Protein AF-A0A7C1N166-F1 (afdb_monomer_lite)

Secondary structure (DSSP, 8-state):
----------------------------SEEEEEE--TT-TT---TTTT--SS------EEGGG-TTSEEEEEEE---TT----S--EEEEEE---SS-EEEEEEEE-S---TTT--TTTPPPEEEEEEEEEE-SS-EEEEEE-TT-

Structure (mmCIF, N/CA/C/O backbone):
data_AF-A0A7C1N166-F1
#
_entry.id   AF-A0A7C1N166-F1
#
loop_
_atom_site.group_PDB
_atom_site.id
_atom_site.type_symbol
_atom_site.label_atom_id
_atom_site.label_alt_id
_atom_site.label_comp_id
_atom_site.label_asym_id
_atom_site.label_entity_id
_atom_site.label_seq_id
_atom_site.pdbx_PDB_ins_code
_atom_site.Cartn_x
_atom_site.Cartn_y
_atom_site.Cartn_z
_atom_site.occupancy
_atom_site.B_iso_or_equiv
_atom_site.auth_seq_id
_atom_site.auth_comp_id
_atom_site.auth_asym_id
_atom_site.auth_atom_id
_atom_site.pdbx_PDB_model_num
ATOM 1 N N . MET A 1 1 ? -52.340 -21.485 -16.285 1.00 41.06 1 MET A N 1
ATOM 2 C CA . MET A 1 1 ? -51.124 -21.967 -15.584 1.00 41.06 1 MET A CA 1
ATOM 3 C C . MET A 1 1 ? -50.067 -20.891 -15.803 1.00 41.06 1 MET A C 1
ATOM 5 O O . MET A 1 1 ? -49.755 -20.635 -16.950 1.00 41.06 1 MET A O 1
ATOM 9 N N . LYS A 1 2 ? -49.651 -20.091 -14.821 1.00 30.03 2 LYS A N 1
ATOM 10 C CA . LYS A 1 2 ? -48.866 -20.441 -13.627 1.00 30.03 2 LYS A CA 1
ATOM 11 C C . LYS A 1 2 ? -49.403 -19.722 -12.379 1.00 30.03 2 LYS A C 1
ATOM 13 O O . LYS A 1 2 ? -50.076 -18.705 -12.486 1.00 30.03 2 LYS A O 1
ATOM 18 N N . LYS A 1 3 ? -49.194 -20.362 -11.229 1.00 28.36 3 LYS A N 1
ATOM 19 C CA . LYS A 1 3 ? -49.911 -20.166 -9.965 1.00 28.36 3 LYS A CA 1
ATOM 20 C C . LYS A 1 3 ? -49.254 -19.091 -9.091 1.00 28.36 3 LYS A C 1
ATOM 22 O O . LYS A 1 3 ? -48.033 -19.027 -9.011 1.00 28.36 3 LYS A O 1
ATOM 27 N N . LEU A 1 4 ? -50.111 -18.316 -8.432 1.00 30.53 4 LEU A N 1
ATOM 28 C CA . LEU A 1 4 ? -49.840 -17.405 -7.322 1.00 30.53 4 LEU A CA 1
ATOM 29 C C . LEU A 1 4 ? -49.605 -18.219 -6.034 1.00 30.53 4 LEU A C 1
ATOM 31 O O . LEU A 1 4 ? -50.331 -19.187 -5.802 1.00 30.53 4 LEU A O 1
ATOM 35 N N . ILE A 1 5 ? -48.651 -17.818 -5.191 1.00 34.19 5 ILE A N 1
ATOM 36 C CA . ILE A 1 5 ? -48.574 -18.239 -3.783 1.00 34.19 5 ILE A CA 1
ATOM 37 C C . ILE A 1 5 ? -48.382 -16.979 -2.937 1.00 34.19 5 ILE A C 1
ATOM 39 O O . ILE A 1 5 ? -47.342 -16.331 -2.993 1.00 34.19 5 ILE A O 1
ATOM 43 N N . THR A 1 6 ? -49.415 -16.640 -2.170 1.00 29.56 6 THR A N 1
ATOM 44 C CA . THR A 1 6 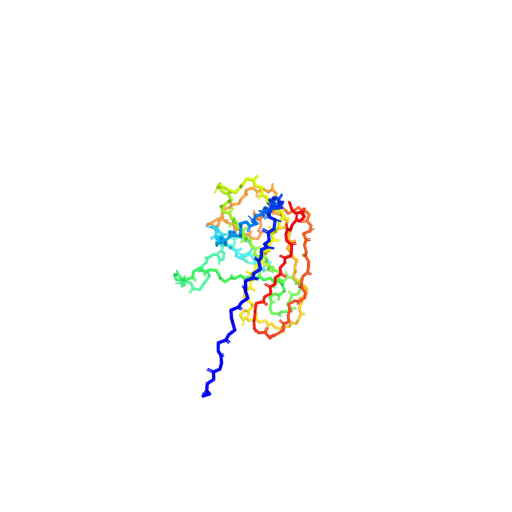? -49.379 -15.672 -1.071 1.00 29.56 6 THR A CA 1
ATOM 45 C C . THR A 1 6 ? -49.212 -16.471 0.215 1.00 29.56 6 THR A C 1
ATOM 47 O O . THR A 1 6 ? -50.012 -17.367 0.477 1.00 29.56 6 THR A O 1
ATOM 50 N N . ILE A 1 7 ? -48.198 -16.160 1.021 1.00 31.62 7 ILE A N 1
ATOM 51 C CA . ILE A 1 7 ? -48.091 -16.670 2.391 1.00 31.62 7 ILE A CA 1
ATOM 52 C C . ILE A 1 7 ? -48.508 -15.538 3.329 1.00 31.62 7 ILE A C 1
ATOM 54 O O . ILE A 1 7 ? -47.816 -14.531 3.452 1.00 31.62 7 ILE A O 1
ATOM 58 N N . LEU A 1 8 ? -49.669 -15.712 3.965 1.00 35.81 8 LEU A N 1
ATOM 59 C CA . LEU A 1 8 ? -50.082 -14.955 5.142 1.00 35.81 8 LEU A CA 1
ATOM 60 C C . LEU A 1 8 ? -49.378 -15.592 6.350 1.00 35.81 8 LEU A C 1
ATOM 62 O O . LEU A 1 8 ? -49.769 -16.667 6.800 1.00 35.81 8 LEU A O 1
ATOM 66 N N . GLY A 1 9 ? -48.317 -14.959 6.842 1.00 30.75 9 GLY A N 1
ATOM 67 C CA . GLY A 1 9 ? -47.651 -15.337 8.085 1.00 30.75 9 GLY A CA 1
ATOM 68 C C . GLY A 1 9 ? -47.833 -14.234 9.118 1.00 30.75 9 GLY A C 1
ATOM 69 O O . GLY A 1 9 ? -47.227 -13.175 8.995 1.00 30.75 9 GLY A O 1
ATOM 70 N N . ILE A 1 10 ? -48.669 -14.474 10.129 1.00 40.16 10 ILE A N 1
ATOM 71 C CA . ILE A 1 10 ? -48.691 -13.668 11.354 1.00 40.16 10 ILE A CA 1
ATOM 72 C C . ILE A 1 10 ? -47.350 -13.909 12.053 1.00 40.16 10 ILE A C 1
ATOM 74 O O . ILE A 1 10 ? -47.120 -14.987 12.595 1.00 40.16 10 ILE A O 1
ATOM 78 N N . MET A 1 11 ? -46.459 -12.921 12.010 1.00 33.84 11 MET A N 1
ATOM 79 C CA . MET A 1 11 ? -45.227 -12.917 12.792 1.00 33.84 11 MET A CA 1
ATOM 80 C C . MET A 1 11 ? -45.427 -11.945 13.956 1.00 33.84 11 MET A C 1
ATOM 82 O O . MET A 1 11 ? -45.553 -10.737 13.763 1.00 33.84 11 MET A O 1
ATOM 86 N N . LEU A 1 12 ? -45.512 -12.489 15.171 1.00 36.56 12 LEU A N 1
ATOM 87 C CA . LEU A 1 12 ? -45.320 -11.724 16.399 1.00 36.56 12 LEU A CA 1
ATOM 88 C C . LEU A 1 12 ? -43.891 -11.175 16.364 1.00 36.56 12 LEU A C 1
ATOM 90 O O . LEU A 1 12 ? -42.929 -11.910 16.571 1.00 36.56 12 LEU A O 1
ATOM 94 N N . LEU A 1 13 ? -43.762 -9.891 16.039 1.00 36.09 13 LEU A N 1
ATOM 95 C CA . LEU A 1 13 ? -42.493 -9.180 15.978 1.00 36.09 13 LEU A CA 1
ATOM 96 C C . LEU A 1 13 ? -42.046 -8.842 17.409 1.00 36.09 13 LEU A C 1
ATOM 98 O O . LEU A 1 13 ? -42.227 -7.726 17.889 1.00 36.09 13 LEU A O 1
ATOM 102 N N . THR A 1 14 ? -41.489 -9.817 18.128 1.00 46.75 14 THR A N 1
ATOM 103 C CA . THR A 1 14 ? -40.620 -9.501 19.267 1.00 46.75 14 THR A CA 1
ATOM 104 C C . THR A 1 14 ? -39.364 -8.870 18.685 1.00 46.75 14 THR A C 1
ATOM 106 O O . THR A 1 14 ? -38.648 -9.532 17.936 1.00 46.75 14 THR A O 1
ATOM 109 N N . GLY A 1 15 ? -39.155 -7.581 18.955 1.00 47.78 15 GLY A N 1
ATOM 110 C CA . GLY A 1 15 ? -38.095 -6.774 18.362 1.00 47.78 15 GLY A CA 1
ATOM 111 C C . GLY A 1 15 ? -36.712 -7.395 18.527 1.00 47.78 15 GLY A C 1
ATOM 112 O O . GLY A 1 15 ? -36.046 -7.192 19.536 1.00 47.78 15 GLY A O 1
ATOM 113 N N . MET A 1 16 ? -36.257 -8.102 17.498 1.00 52.50 16 MET A N 1
ATOM 114 C CA . MET A 1 16 ? -34.841 -8.185 17.205 1.00 52.50 16 MET A CA 1
ATOM 115 C C . MET A 1 16 ? -34.503 -6.860 16.535 1.00 52.50 16 MET A C 1
ATOM 117 O O . MET A 1 16 ? -34.813 -6.649 15.364 1.00 52.50 16 MET A O 1
ATOM 121 N N . MET A 1 17 ? -33.932 -5.932 17.305 1.00 46.84 17 MET A N 1
ATOM 122 C CA . MET A 1 17 ? -33.115 -4.873 16.727 1.00 46.84 17 MET A CA 1
ATOM 123 C C . MET A 1 17 ? -31.986 -5.589 15.986 1.00 46.84 17 MET A C 1
ATOM 125 O O . MET A 1 17 ? -30.970 -5.944 16.575 1.00 46.84 17 MET A O 1
ATOM 129 N N . SER A 1 18 ? -32.186 -5.879 14.703 1.00 52.81 18 SER A N 1
ATOM 130 C CA . SER A 1 18 ? -31.055 -6.089 13.822 1.00 52.81 18 SER A CA 1
ATOM 131 C C . SER A 1 18 ? -30.350 -4.743 13.782 1.00 52.81 18 SER A C 1
ATOM 133 O O . SER A 1 18 ? -30.899 -3.776 13.249 1.00 52.81 18 SER A O 1
ATOM 135 N N . THR A 1 19 ? -29.169 -4.646 14.382 1.00 53.25 19 THR A N 1
ATOM 136 C CA . THR A 1 19 ? -28.240 -3.584 14.017 1.00 53.25 19 THR A CA 1
ATOM 137 C C . THR A 1 19 ? -27.938 -3.825 12.547 1.00 53.25 19 THR A C 1
ATOM 139 O O . THR A 1 19 ? -27.192 -4.740 12.203 1.00 53.25 19 THR A O 1
ATOM 142 N N . GLN A 1 20 ? -28.626 -3.111 11.658 1.00 57.81 20 GLN A N 1
ATOM 143 C CA . GLN A 1 20 ? -28.286 -3.151 10.249 1.00 57.81 20 GLN A CA 1
ATOM 144 C C . GLN A 1 20 ? -26.889 -2.544 10.155 1.00 57.81 20 GLN A C 1
ATOM 146 O O . GLN A 1 20 ? -26.735 -1.335 10.312 1.00 57.81 20 GLN A O 1
ATOM 151 N N . GLY A 1 21 ? -25.872 -3.396 10.006 1.00 61.78 21 GLY A N 1
ATOM 152 C CA . GLY A 1 21 ? -24.522 -2.945 9.704 1.00 61.78 21 GLY A CA 1
ATOM 153 C C . GLY A 1 21 ? -24.599 -2.086 8.448 1.00 61.78 21 GLY A C 1
ATOM 154 O O . GLY A 1 21 ? -25.111 -2.533 7.420 1.00 61.78 21 GLY A O 1
ATOM 155 N N . HIS A 1 22 ? -24.193 -0.826 8.559 1.00 78.56 22 HIS A N 1
ATOM 156 C CA . HIS A 1 22 ? -24.150 0.088 7.431 1.00 78.56 22 HIS A CA 1
ATOM 157 C C . HIS A 1 22 ? -22.770 -0.037 6.788 1.00 78.56 22 HIS A C 1
ATOM 159 O O . HIS A 1 22 ? -21.788 0.455 7.339 1.00 78.56 22 HIS A O 1
ATOM 165 N N . ALA A 1 23 ? -22.689 -0.711 5.642 1.00 82.25 23 ALA A N 1
ATOM 166 C CA . ALA A 1 23 ? -21.457 -0.761 4.866 1.00 82.25 23 ALA A CA 1
ATOM 167 C C . ALA A 1 23 ? -21.204 0.611 4.223 1.00 82.25 23 ALA A C 1
ATOM 169 O O . ALA A 1 23 ? -22.078 1.157 3.546 1.00 82.25 23 ALA A O 1
ATOM 170 N N . VAL A 1 24 ? -20.013 1.166 4.441 1.00 87.81 24 VAL A N 1
ATOM 171 C CA . VAL A 1 24 ? -19.541 2.392 3.790 1.00 87.81 24 VAL A CA 1
ATOM 172 C C . VAL A 1 24 ? -18.386 2.004 2.879 1.00 87.81 24 VAL A C 1
ATOM 174 O O . VAL A 1 24 ? -17.410 1.430 3.350 1.00 87.81 24 VAL A O 1
ATOM 177 N N . ASN A 1 25 ? -18.496 2.319 1.589 1.00 89.69 25 ASN A N 1
ATOM 178 C CA . ASN A 1 25 ? -17.371 2.214 0.666 1.00 89.69 25 ASN A CA 1
ATOM 179 C C . ASN A 1 25 ? -16.698 3.579 0.574 1.00 89.69 25 ASN A C 1
ATOM 181 O O . ASN A 1 25 ? -17.363 4.572 0.268 1.00 89.69 25 ASN A O 1
ATOM 185 N N . ILE A 1 26 ? -15.397 3.606 0.820 1.00 89.88 26 ILE A N 1
ATOM 186 C CA . ILE A 1 26 ? -14.546 4.782 0.667 1.00 89.88 26 ILE A CA 1
ATOM 187 C C . ILE A 1 26 ? -13.432 4.443 -0.320 1.00 89.88 26 ILE A C 1
ATOM 189 O O . ILE A 1 26 ? -12.942 3.315 -0.338 1.00 89.88 26 ILE A O 1
ATOM 193 N N . ASN A 1 27 ? -13.068 5.411 -1.155 1.00 89.00 27 ASN A N 1
ATOM 194 C CA . ASN A 1 27 ? -11.881 5.312 -1.999 1.00 89.00 27 ASN A CA 1
ATOM 195 C C . ASN A 1 27 ? -10.677 5.874 -1.235 1.00 89.00 27 ASN A C 1
ATOM 197 O O . ASN A 1 27 ? -10.854 6.549 -0.217 1.00 89.00 27 ASN A O 1
ATOM 201 N N . THR A 1 28 ? -9.471 5.608 -1.732 1.00 88.06 28 THR A N 1
ATOM 202 C CA . THR A 1 28 ? -8.261 6.254 -1.219 1.00 88.06 28 THR A CA 1
ATOM 203 C C . THR A 1 28 ? -8.388 7.769 -1.345 1.00 88.06 28 THR A C 1
ATOM 205 O O . THR A 1 28 ? -8.885 8.290 -2.345 1.00 88.06 28 THR A O 1
ATOM 208 N N . ALA A 1 29 ? -8.004 8.473 -0.283 1.00 88.50 29 ALA A N 1
ATOM 209 C CA . ALA A 1 29 ? -7.879 9.926 -0.283 1.00 88.50 29 ALA A CA 1
ATOM 210 C C . ALA A 1 29 ? -6.495 10.352 -0.782 1.00 88.50 29 ALA A C 1
ATOM 212 O O . ALA A 1 29 ? -6.374 11.395 -1.417 1.00 88.50 29 ALA A O 1
ATOM 213 N N . GLN A 1 30 ? -5.481 9.539 -0.480 1.00 90.25 30 GLN A N 1
ATOM 214 C CA . GLN A 1 30 ? -4.127 9.657 -0.997 1.00 90.25 30 GLN A CA 1
ATOM 215 C C . GLN A 1 30 ? -3.572 8.266 -1.259 1.00 90.25 30 GLN A C 1
ATOM 217 O O . GLN A 1 30 ? -3.817 7.341 -0.475 1.00 90.25 30 GLN A O 1
ATOM 222 N N . ASP A 1 31 ? -2.769 8.125 -2.303 1.00 91.44 31 ASP A N 1
ATOM 223 C CA . ASP A 1 31 ? -2.007 6.910 -2.532 1.00 91.44 31 ASP A CA 1
ATOM 224 C C . ASP A 1 31 ? -0.717 7.159 -3.303 1.00 91.44 31 ASP A C 1
ATOM 226 O O . ASP A 1 31 ? -0.627 8.033 -4.154 1.00 91.44 31 ASP A O 1
ATOM 230 N N . ALA A 1 32 ? 0.328 6.412 -2.961 1.00 91.31 32 ALA A N 1
ATOM 231 C CA . ALA A 1 32 ? 1.611 6.568 -3.629 1.00 91.31 32 ALA A CA 1
ATOM 232 C C . ALA A 1 32 ? 2.454 5.291 -3.560 1.00 91.31 32 ALA A C 1
ATOM 234 O O . ALA A 1 32 ? 2.596 4.699 -2.479 1.00 91.31 32 ALA A O 1
ATOM 235 N N . PRO A 1 33 ? 3.094 4.888 -4.671 1.00 92.69 33 PRO A N 1
ATOM 236 C CA . PRO A 1 33 ? 4.154 3.900 -4.639 1.00 92.69 33 PRO A CA 1
ATOM 237 C C . PRO A 1 33 ? 5.488 4.533 -4.210 1.00 92.69 33 PRO A C 1
ATOM 239 O O . PRO A 1 33 ? 5.781 5.707 -4.439 1.00 92.69 33 PRO A O 1
ATOM 242 N N . THR A 1 34 ? 6.353 3.712 -3.629 1.00 93.00 34 THR A N 1
ATOM 243 C CA . THR A 1 34 ? 7.753 4.027 -3.327 1.00 93.00 34 THR A CA 1
ATOM 244 C C . THR A 1 34 ? 8.644 2.924 -3.876 1.00 93.00 34 THR A C 1
ATOM 246 O O . THR A 1 34 ? 8.224 1.768 -3.969 1.00 93.00 34 THR A O 1
ATOM 249 N N . TYR A 1 35 ? 9.883 3.271 -4.227 1.00 92.69 35 TYR A N 1
ATOM 250 C CA . TYR A 1 35 ? 10.800 2.364 -4.907 1.00 92.69 35 TYR A CA 1
ATOM 251 C C . TYR A 1 35 ? 12.240 2.520 -4.410 1.00 92.69 35 TYR A C 1
ATOM 253 O O . TYR A 1 35 ? 12.779 3.622 -4.379 1.00 92.69 35 TYR A O 1
ATOM 261 N N . SER A 1 36 ? 12.872 1.408 -4.029 1.00 92.38 36 SER A N 1
ATOM 262 C CA . SER A 1 36 ? 14.184 1.395 -3.370 1.00 92.38 36 SER A CA 1
ATOM 263 C C . SER A 1 36 ? 15.395 1.310 -4.302 1.00 92.38 36 SER A C 1
ATOM 265 O O . SER A 1 36 ? 16.490 1.017 -3.821 1.00 92.38 36 SER A O 1
ATOM 267 N N . ALA A 1 37 ? 15.233 1.456 -5.620 1.00 85.62 37 ALA A N 1
ATOM 268 C CA . ALA A 1 37 ? 16.350 1.233 -6.537 1.00 85.62 37 ALA A CA 1
ATOM 269 C C . ALA A 1 37 ? 17.481 2.243 -6.409 1.00 85.62 37 ALA A C 1
ATOM 271 O O . ALA A 1 37 ? 17.287 3.425 -6.114 1.00 85.62 37 ALA A O 1
ATOM 272 N N . ASP A 1 38 ? 18.669 1.753 -6.756 1.00 78.81 38 ASP A N 1
ATOM 273 C CA . ASP A 1 38 ? 19.882 2.548 -6.840 1.00 78.81 38 ASP A CA 1
ATOM 274 C C . ASP A 1 38 ? 19.673 3.761 -7.757 1.00 78.81 38 ASP A C 1
ATOM 276 O O . ASP A 1 38 ? 19.327 3.634 -8.932 1.00 78.81 38 ASP A O 1
ATOM 280 N N . GLY A 1 39 ? 19.900 4.951 -7.198 1.00 81.88 39 GLY A N 1
ATOM 281 C CA . GLY A 1 39 ? 19.783 6.229 -7.903 1.00 81.88 39 GLY A CA 1
ATOM 282 C C . GLY A 1 39 ? 18.409 6.902 -7.836 1.00 81.88 39 GLY A C 1
ATOM 283 O O . GLY A 1 39 ? 18.327 8.071 -8.202 1.00 81.88 39 GLY A O 1
ATOM 284 N N . TYR A 1 40 ? 17.372 6.230 -7.320 1.00 86.56 40 TYR A N 1
ATOM 285 C CA . TYR A 1 40 ? 16.017 6.789 -7.202 1.00 86.56 40 TYR A CA 1
ATOM 286 C C . TYR A 1 40 ? 15.349 6.708 -5.809 1.00 86.56 40 TYR A C 1
ATOM 288 O O . TYR A 1 40 ? 14.126 6.838 -5.744 1.00 86.56 40 TYR A O 1
ATOM 296 N N . PRO A 1 41 ? 16.060 6.538 -4.671 1.00 90.38 41 PRO A N 1
ATOM 297 C CA . PRO A 1 41 ? 15.382 6.366 -3.382 1.00 90.38 41 PRO A CA 1
ATOM 298 C C . PRO A 1 41 ? 14.721 7.659 -2.862 1.00 90.38 41 PRO A C 1
ATOM 300 O O . PRO A 1 41 ? 13.861 7.608 -1.984 1.00 90.38 41 PRO A O 1
ATOM 303 N N . ASP A 1 42 ? 15.099 8.813 -3.419 1.00 93.88 42 ASP A N 1
ATOM 304 C CA . ASP A 1 42 ? 14.510 10.129 -3.139 1.00 93.88 42 ASP A CA 1
ATOM 305 C C . ASP A 1 42 ? 13.541 10.591 -4.242 1.00 93.88 42 ASP A C 1
ATOM 307 O O . ASP A 1 42 ? 13.094 11.736 -4.245 1.00 93.88 42 ASP A O 1
ATOM 311 N N . THR A 1 43 ? 13.223 9.727 -5.208 1.00 92.12 43 THR A N 1
ATOM 312 C CA . THR A 1 43 ? 12.231 10.028 -6.241 1.00 92.12 43 THR A CA 1
ATOM 313 C C . THR A 1 43 ? 10.833 9.738 -5.702 1.00 92.12 43 THR A C 1
ATOM 315 O O . THR A 1 43 ? 10.571 8.659 -5.170 1.00 92.12 43 THR A O 1
ATOM 318 N N . ASN A 1 44 ? 9.937 10.713 -5.839 1.00 91.44 44 ASN A N 1
ATOM 319 C CA . ASN A 1 44 ? 8.506 10.502 -5.671 1.00 91.44 44 ASN A CA 1
ATOM 320 C C . ASN A 1 44 ? 7.958 9.914 -6.980 1.00 91.44 44 ASN A C 1
ATOM 322 O O . ASN A 1 44 ? 8.220 10.452 -8.058 1.00 91.44 44 ASN A O 1
ATOM 326 N N . PHE A 1 45 ? 7.260 8.786 -6.874 1.00 88.88 45 PHE A N 1
ATOM 327 C CA . PHE A 1 45 ? 6.721 8.039 -8.013 1.00 88.88 45 PHE A CA 1
ATOM 328 C C . PHE A 1 45 ? 5.211 8.219 -8.173 1.00 88.88 45 PHE A C 1
ATOM 330 O O . PHE A 1 45 ? 4.598 7.518 -8.980 1.00 88.88 45 PHE A O 1
ATOM 337 N N . ASN A 1 46 ? 4.613 9.161 -7.439 1.00 83.62 46 ASN A N 1
ATOM 338 C CA . ASN A 1 46 ? 3.246 9.551 -7.710 1.00 83.62 46 ASN A CA 1
ATOM 339 C C . ASN A 1 46 ? 3.175 10.080 -9.149 1.00 83.62 46 ASN A C 1
ATOM 341 O O . ASN A 1 46 ? 3.986 10.914 -9.559 1.00 83.62 46 ASN A O 1
ATOM 345 N N . ASN A 1 47 ? 2.247 9.537 -9.933 1.00 75.25 47 ASN A N 1
ATOM 346 C CA . ASN A 1 47 ? 2.122 9.823 -11.356 1.00 75.25 47 ASN A CA 1
ATOM 347 C C . ASN A 1 47 ? 3.402 9.538 -12.188 1.00 75.25 47 ASN A C 1
ATOM 349 O O . ASN A 1 47 ? 3.768 10.298 -13.089 1.00 75.25 47 ASN A O 1
ATOM 353 N N . TYR A 1 48 ? 4.103 8.428 -11.920 1.00 71.31 48 TYR A N 1
ATOM 354 C CA . TYR A 1 48 ? 5.311 8.039 -12.670 1.00 71.31 48 TYR A CA 1
ATOM 355 C C . TYR A 1 48 ? 5.122 8.014 -14.203 1.00 71.31 48 TYR A C 1
ATOM 357 O O . TYR A 1 48 ? 6.048 8.342 -14.946 1.00 71.31 48 TYR A O 1
ATOM 365 N N . ASN A 1 49 ? 3.918 7.686 -14.686 1.00 66.94 49 ASN A N 1
ATOM 366 C CA . ASN A 1 49 ? 3.616 7.583 -16.118 1.00 66.94 49 ASN A CA 1
ATOM 367 C C . ASN A 1 49 ? 3.068 8.880 -16.748 1.00 66.94 49 ASN A C 1
ATOM 369 O O . ASN A 1 49 ? 2.755 8.887 -17.940 1.00 66.94 49 ASN A O 1
ATOM 373 N N . GLY A 1 50 ? 2.961 9.977 -15.990 1.00 60.69 50 GLY A N 1
ATOM 374 C CA . GLY A 1 50 ? 2.410 11.246 -16.480 1.00 60.69 50 GLY A CA 1
ATOM 375 C C . GLY A 1 50 ? 0.932 11.176 -16.887 1.00 60.69 50 GLY A C 1
ATOM 376 O O . GLY A 1 50 ? 0.457 12.075 -17.585 1.00 60.69 50 GLY A O 1
ATOM 377 N N . ASP A 1 51 ? 0.222 10.118 -16.487 1.00 55.47 51 ASP A N 1
ATOM 378 C CA . ASP A 1 51 ? -1.209 9.963 -16.707 1.00 55.47 51 ASP A CA 1
ATOM 379 C C . ASP A 1 51 ? -1.971 10.667 -15.579 1.00 55.47 51 ASP A C 1
ATOM 381 O O . ASP A 1 51 ? -1.661 10.554 -14.400 1.00 55.47 51 ASP A O 1
ATOM 385 N N . THR A 1 52 ? -2.999 11.419 -15.945 1.00 50.00 52 THR A N 1
ATOM 386 C CA . THR A 1 52 ? -3.911 12.071 -14.995 1.00 50.00 52 THR A CA 1
ATOM 387 C C . THR A 1 52 ? -4.828 11.083 -14.264 1.00 50.00 52 THR A C 1
ATOM 389 O O . THR A 1 52 ? -5.685 11.509 -13.493 1.00 50.00 52 THR A O 1
ATOM 392 N N . LEU A 1 53 ? -4.704 9.787 -14.556 1.00 46.81 53 LEU A N 1
ATOM 393 C CA . LEU A 1 53 ? -5.363 8.706 -13.840 1.00 46.81 53 LEU A CA 1
ATOM 394 C C . LEU A 1 53 ? -4.390 8.137 -12.804 1.00 46.81 53 LEU A C 1
ATOM 396 O O . LEU A 1 53 ? -3.505 7.347 -13.129 1.00 46.81 53 LEU A O 1
ATOM 400 N N . ASP A 1 54 ? -4.586 8.610 -11.576 1.00 53.94 54 ASP A N 1
ATOM 401 C CA . ASP A 1 54 ? -3.964 8.162 -10.335 1.00 53.94 54 ASP A CA 1
ATOM 402 C C . ASP A 1 54 ? -3.889 6.632 -10.182 1.00 53.94 54 ASP A C 1
ATOM 404 O O . ASP A 1 54 ? -4.705 5.867 -10.710 1.00 53.94 54 ASP A O 1
ATOM 408 N N . SER A 1 55 ? -2.922 6.247 -9.345 1.00 61.28 55 SER A N 1
ATOM 409 C CA . SER A 1 55 ? -2.858 4.990 -8.595 1.00 61.28 55 SER A CA 1
ATOM 410 C C . SER A 1 55 ? -2.307 3.757 -9.313 1.00 61.28 55 SER A C 1
ATOM 412 O O . SER A 1 55 ? -2.920 2.685 -9.304 1.00 61.28 55 SER A O 1
ATOM 414 N N . GLU A 1 56 ? -1.086 3.834 -9.857 1.00 78.88 56 GLU A N 1
ATOM 415 C CA . GLU A 1 56 ? -0.307 2.603 -10.038 1.00 78.88 56 GLU A CA 1
ATOM 416 C C . GLU A 1 56 ? 0.328 2.200 -8.698 1.00 78.88 56 GLU A C 1
ATOM 418 O O . GLU A 1 56 ? 1.313 2.780 -8.244 1.00 78.88 56 GLU A O 1
ATOM 423 N N . LEU A 1 57 ? -0.270 1.207 -8.038 1.00 89.94 57 LEU A N 1
ATOM 424 C CA . LEU A 1 57 ? 0.257 0.639 -6.800 1.00 89.94 57 LEU A CA 1
ATOM 425 C C . LEU A 1 57 ? 1.294 -0.440 -7.114 1.00 89.94 57 LEU A C 1
ATOM 427 O O . LEU A 1 57 ? 1.034 -1.378 -7.872 1.00 89.94 57 LEU A O 1
ATOM 431 N N . TRP A 1 58 ? 2.455 -0.345 -6.473 1.00 91.25 58 TRP A N 1
ATOM 432 C CA . TRP A 1 58 ? 3.543 -1.311 -6.585 1.00 91.25 58 TRP A CA 1
ATOM 433 C C . TRP A 1 58 ? 3.847 -1.962 -5.241 1.00 91.25 58 TRP A C 1
ATOM 435 O O . TRP A 1 58 ? 3.993 -1.289 -4.214 1.00 91.25 58 TRP A O 1
ATOM 445 N N . THR A 1 59 ? 3.967 -3.287 -5.249 1.00 91.50 59 THR A N 1
ATOM 446 C CA . THR A 1 59 ? 4.356 -4.070 -4.074 1.00 91.50 59 THR A CA 1
ATOM 447 C C . THR A 1 59 ? 5.287 -5.203 -4.480 1.00 91.50 59 THR A C 1
ATOM 449 O O . THR A 1 59 ? 5.013 -5.908 -5.452 1.00 91.50 59 THR A O 1
ATOM 452 N N . GLY A 1 60 ? 6.337 -5.437 -3.694 1.00 90.06 60 GLY A N 1
ATOM 453 C CA . GLY A 1 60 ? 7.263 -6.551 -3.897 1.00 90.06 60 GLY A CA 1
ATOM 454 C C . GLY A 1 60 ? 8.547 -6.144 -4.615 1.00 90.06 60 GLY A C 1
ATOM 455 O O . GLY A 1 60 ? 8.962 -4.986 -4.568 1.00 90.06 60 GLY A O 1
ATOM 456 N N . SER A 1 61 ? 9.215 -7.114 -5.240 1.00 88.50 61 SER A N 1
ATOM 457 C CA . SER A 1 61 ? 10.509 -6.901 -5.901 1.00 88.50 61 SER A CA 1
ATOM 458 C C . SER A 1 61 ? 10.331 -6.517 -7.368 1.00 88.50 61 SER A C 1
ATOM 460 O O . SER A 1 61 ? 9.707 -7.247 -8.132 1.00 88.50 61 SER A O 1
ATOM 462 N N . TRP A 1 62 ? 10.920 -5.397 -7.769 1.00 82.25 62 TRP A N 1
ATOM 463 C CA . TRP A 1 62 ? 10.878 -4.889 -9.135 1.00 82.25 62 TRP A CA 1
ATOM 464 C C . TRP A 1 62 ? 11.803 -5.703 -10.052 1.00 82.25 62 TRP A C 1
ATOM 466 O O . TRP A 1 62 ? 12.989 -5.867 -9.743 1.00 82.25 62 TRP A O 1
ATOM 476 N N . TYR A 1 63 ? 11.277 -6.219 -11.169 1.00 79.69 63 TYR A N 1
ATOM 477 C CA . TYR A 1 63 ? 11.977 -7.133 -12.091 1.00 79.69 63 TYR A CA 1
ATOM 478 C C . TYR A 1 63 ? 12.611 -8.352 -11.396 1.00 79.69 63 TYR A C 1
ATOM 480 O O . TYR A 1 63 ? 13.698 -8.806 -11.765 1.00 79.69 63 TYR A O 1
ATOM 488 N N . GLY A 1 64 ? 11.987 -8.844 -10.321 1.00 77.31 64 GLY A N 1
ATOM 489 C CA . GLY A 1 64 ? 12.512 -9.948 -9.512 1.00 77.31 64 GLY A CA 1
ATOM 490 C C . GLY A 1 64 ? 13.835 -9.657 -8.787 1.00 77.31 64 GLY A C 1
ATOM 491 O O . GLY A 1 64 ? 14.444 -10.578 -8.238 1.00 77.31 64 GLY A O 1
ATOM 492 N N . ASN A 1 65 ? 14.303 -8.404 -8.754 1.00 82.31 65 ASN A N 1
ATOM 493 C CA . ASN A 1 65 ? 15.512 -8.039 -8.028 1.00 82.31 65 ASN A CA 1
ATOM 494 C C . ASN A 1 65 ? 15.182 -7.768 -6.554 1.00 82.31 65 ASN A C 1
ATOM 496 O O . ASN A 1 65 ? 14.595 -6.745 -6.212 1.00 82.31 65 ASN A O 1
ATOM 500 N N . SER A 1 66 ? 15.630 -8.650 -5.658 1.00 81.56 66 SER A N 1
ATOM 501 C CA . SER A 1 66 ? 15.371 -8.543 -4.216 1.00 81.56 66 SER A CA 1
ATOM 502 C C . SER A 1 66 ? 16.007 -7.321 -3.538 1.00 81.56 66 SER A C 1
ATOM 504 O O . SER A 1 66 ? 15.723 -7.056 -2.373 1.00 81.56 66 SER A O 1
ATOM 506 N N . THR A 1 67 ? 16.874 -6.574 -4.222 1.00 85.75 67 THR A N 1
ATOM 507 C CA . THR A 1 67 ? 17.388 -5.282 -3.729 1.00 85.75 67 THR A CA 1
ATOM 508 C C . THR A 1 67 ? 16.483 -4.106 -4.099 1.00 85.75 67 THR A C 1
ATOM 510 O O . THR A 1 67 ? 16.581 -3.044 -3.492 1.00 85.75 67 THR A O 1
ATOM 513 N N . TYR A 1 68 ? 15.578 -4.300 -5.059 1.00 89.94 68 TYR A N 1
ATOM 514 C CA . TYR A 1 68 ? 14.694 -3.285 -5.615 1.00 89.94 68 TYR A CA 1
ATOM 515 C C . TYR A 1 68 ? 13.274 -3.537 -5.125 1.00 89.94 68 TYR A C 1
ATOM 517 O O . TYR A 1 68 ? 12.469 -4.185 -5.782 1.00 89.94 68 TYR A O 1
ATOM 525 N N . GLN A 1 69 ? 12.988 -3.054 -3.927 1.00 91.88 69 GLN A N 1
ATOM 526 C CA . GLN A 1 69 ? 11.713 -3.222 -3.256 1.00 91.88 69 GLN A CA 1
ATOM 527 C C . GLN A 1 69 ? 10.767 -2.072 -3.585 1.00 91.88 69 GLN A C 1
ATOM 529 O O . GLN A 1 69 ? 11.176 -0.917 -3.712 1.00 91.88 69 GLN A O 1
ATOM 534 N N . THR A 1 70 ? 9.488 -2.405 -3.679 1.00 92.25 70 THR A N 1
ATOM 535 C CA . THR A 1 70 ? 8.390 -1.459 -3.847 1.00 92.25 70 THR A CA 1
ATOM 536 C C . THR A 1 70 ? 7.371 -1.622 -2.735 1.00 92.25 70 THR A C 1
ATOM 538 O O . THR A 1 70 ? 7.133 -2.731 -2.239 1.00 92.25 70 THR A O 1
ATOM 541 N N . ARG A 1 71 ? 6.794 -0.497 -2.318 1.00 93.69 71 ARG A N 1
ATOM 542 C CA . ARG A 1 71 ? 5.717 -0.428 -1.326 1.00 93.69 71 ARG A CA 1
ATOM 543 C C . ARG A 1 71 ? 4.723 0.624 -1.759 1.00 93.69 71 ARG A C 1
ATOM 545 O O . ARG A 1 71 ? 5.137 1.673 -2.243 1.00 93.69 71 ARG A O 1
ATOM 552 N N . SER A 1 72 ? 3.452 0.362 -1.509 1.00 94.25 72 SER A N 1
ATOM 553 C CA . SER A 1 72 ? 2.387 1.333 -1.717 1.00 94.25 72 SER A CA 1
ATOM 554 C C . SER A 1 72 ? 1.849 1.816 -0.384 1.00 94.25 72 SER A C 1
ATOM 556 O O . SER A 1 72 ? 1.716 1.028 0.553 1.00 94.25 72 SER A O 1
ATOM 558 N N . TYR A 1 73 ? 1.548 3.104 -0.323 1.00 94.94 73 TYR A N 1
ATOM 559 C CA . TYR A 1 73 ? 0.918 3.766 0.808 1.00 94.94 73 TYR A CA 1
ATOM 560 C C . TYR A 1 73 ? -0.472 4.211 0.384 1.00 94.94 73 TYR A C 1
ATOM 562 O O . TYR A 1 73 ? -0.650 4.667 -0.740 1.00 94.94 73 TYR A O 1
ATOM 570 N N . LEU A 1 74 ? -1.442 4.018 1.271 1.00 94.56 74 LEU A N 1
ATOM 571 C CA . LEU A 1 74 ? -2.853 4.307 1.053 1.00 94.56 74 LEU A CA 1
ATOM 572 C C . LEU A 1 74 ? -3.348 5.049 2.293 1.00 94.56 74 LEU A C 1
ATOM 574 O O . LEU A 1 74 ? -3.123 4.580 3.411 1.00 94.56 74 LEU A O 1
ATOM 578 N N . ASP A 1 75 ? -3.997 6.189 2.099 1.00 93.00 75 ASP A N 1
ATOM 579 C CA . ASP A 1 75 ? -4.676 6.940 3.151 1.00 93.00 75 ASP A CA 1
ATOM 580 C C . ASP A 1 75 ? -6.170 7.013 2.847 1.00 93.00 75 ASP A C 1
ATOM 582 O O . ASP A 1 75 ? -6.593 7.045 1.686 1.00 93.00 75 ASP A O 1
ATOM 586 N N . PHE A 1 76 ? -6.976 7.024 3.901 1.00 92.19 76 PHE A N 1
ATOM 587 C CA . PHE A 1 76 ? -8.425 7.013 3.808 1.00 92.19 76 PHE A CA 1
ATOM 588 C C . PHE A 1 76 ? -8.999 8.083 4.726 1.00 92.19 76 PHE A C 1
ATOM 590 O O . PHE A 1 76 ? -8.739 8.089 5.931 1.00 92.19 76 PHE A O 1
ATOM 597 N N . ASP A 1 77 ? -9.858 8.940 4.177 1.00 92.25 77 ASP A N 1
ATOM 598 C CA . ASP A 1 77 ? -10.626 9.870 4.995 1.00 92.25 77 ASP A CA 1
ATOM 599 C C . ASP A 1 77 ? -11.735 9.110 5.736 1.00 92.25 77 ASP A C 1
ATOM 601 O O . ASP A 1 77 ? -12.781 8.768 5.181 1.00 92.25 77 ASP A O 1
ATOM 605 N N . LEU A 1 78 ? -11.489 8.834 7.016 1.00 90.94 78 LEU A N 1
ATOM 606 C CA . LEU A 1 78 ? -12.454 8.202 7.915 1.00 90.94 78 LEU A CA 1
ATOM 607 C C . LEU A 1 78 ? -13.356 9.224 8.620 1.00 90.94 78 LEU A C 1
ATOM 609 O O . LEU A 1 78 ? -14.099 8.861 9.538 1.00 90.94 78 LEU A O 1
ATOM 613 N N . SER A 1 79 ? -13.306 10.508 8.244 1.00 90.44 79 SER A N 1
ATOM 614 C CA . SER A 1 79 ? -14.141 11.530 8.865 1.00 90.44 79 SER A CA 1
ATOM 615 C C . SER A 1 79 ? -15.627 11.191 8.686 1.00 90.44 79 SER A C 1
ATOM 617 O O . SER A 1 79 ? -16.148 10.983 7.594 1.00 90.44 79 SER A O 1
ATOM 619 N N . GLY A 1 80 ? -16.330 11.058 9.813 1.00 88.00 80 GLY A N 1
ATOM 620 C CA . GLY A 1 80 ? -17.732 10.625 9.845 1.00 88.00 80 GLY A CA 1
ATOM 621 C C . GLY A 1 80 ? -17.946 9.131 10.108 1.00 88.00 80 GLY A C 1
ATOM 622 O O . GLY A 1 80 ? -19.071 8.739 10.423 1.00 88.00 80 GLY A O 1
ATOM 623 N N . ILE A 1 81 ? -16.893 8.309 10.090 1.00 89.31 81 ILE A N 1
ATOM 624 C CA . ILE A 1 81 ? -16.938 6.911 10.530 1.00 89.31 81 ILE A CA 1
ATOM 625 C C . ILE A 1 81 ? -16.502 6.856 11.996 1.00 89.31 81 ILE A C 1
ATOM 627 O O . ILE A 1 81 ? -15.384 7.209 12.350 1.00 89.31 81 ILE A O 1
ATOM 631 N N . THR A 1 82 ? -17.416 6.451 12.878 1.00 86.75 82 THR A N 1
ATOM 632 C CA . THR A 1 82 ? -17.201 6.509 14.339 1.00 86.75 82 THR A CA 1
ATOM 633 C C . THR A 1 82 ? -17.114 5.144 15.007 1.00 86.75 82 THR A C 1
ATOM 635 O O . THR A 1 82 ? -16.602 5.049 16.117 1.00 86.75 82 THR A O 1
ATOM 638 N N . ASN A 1 83 ? -17.610 4.092 14.355 1.00 88.56 83 ASN A N 1
ATOM 639 C CA . ASN A 1 83 ? -17.556 2.721 14.848 1.00 88.56 83 ASN A CA 1
ATOM 640 C C . ASN A 1 83 ? -17.317 1.790 13.659 1.00 88.56 83 ASN A C 1
ATOM 642 O O . ASN A 1 83 ? -18.153 1.727 12.757 1.00 88.56 83 ASN A O 1
ATOM 646 N N . ILE A 1 84 ? -16.191 1.081 13.667 1.00 91.50 84 ILE A N 1
ATOM 647 C CA . ILE A 1 84 ? -15.825 0.097 12.648 1.00 91.50 84 ILE A CA 1
ATOM 648 C C . ILE A 1 84 ? -15.904 -1.275 13.313 1.00 91.50 84 ILE A C 1
ATOM 650 O O . ILE A 1 84 ? -15.186 -1.538 14.273 1.00 91.50 84 ILE A O 1
ATOM 654 N N . SER A 1 85 ? -16.825 -2.122 12.855 1.00 93.81 85 SER A N 1
ATOM 655 C CA . SER A 1 85 ? -16.932 -3.515 13.315 1.00 93.81 85 SER A CA 1
ATOM 656 C C . SER A 1 85 ? -16.193 -4.489 12.406 1.00 93.81 85 SER A C 1
ATOM 658 O O . SER A 1 85 ? -15.776 -5.543 12.867 1.00 93.81 85 SER A O 1
ATOM 660 N N . GLU A 1 86 ? -16.082 -4.139 11.125 1.00 94.38 86 GLU A N 1
ATOM 661 C CA . GLU A 1 86 ? -15.412 -4.896 10.071 1.00 94.38 86 GLU A CA 1
ATOM 662 C C . GLU A 1 86 ? -14.795 -3.886 9.101 1.00 94.38 86 GLU A C 1
ATOM 664 O O . GLU A 1 86 ? -15.427 -2.875 8.771 1.00 94.38 86 GLU A O 1
ATOM 669 N N . ALA A 1 87 ? -13.575 -4.153 8.647 1.00 94.94 87 ALA A N 1
ATOM 670 C CA . ALA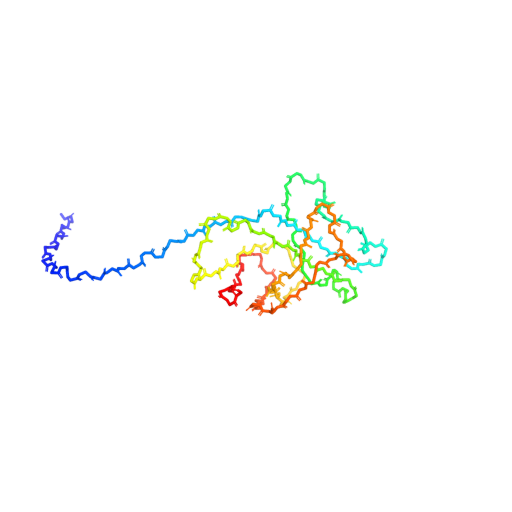 A 1 87 ? -12.907 -3.366 7.620 1.00 94.94 87 ALA A CA 1
ATOM 671 C C . ALA A 1 87 ? -12.215 -4.303 6.636 1.00 94.94 87 ALA A C 1
ATOM 673 O O . ALA A 1 87 ? -11.494 -5.211 7.032 1.00 94.94 87 ALA A O 1
ATOM 674 N N . SER A 1 88 ? -12.411 -4.068 5.342 1.00 96.50 88 SER A N 1
ATOM 675 C CA . SER A 1 88 ? -11.769 -4.854 4.291 1.00 96.50 88 SER A CA 1
ATOM 676 C C . SER A 1 88 ? -11.227 -3.935 3.212 1.00 96.50 88 SER A C 1
ATOM 678 O O . SER A 1 88 ? -11.984 -3.149 2.640 1.00 96.50 88 SER A O 1
ATOM 680 N N . LEU A 1 89 ? -9.938 -4.064 2.911 1.00 96.75 89 LEU A N 1
ATOM 681 C CA . LEU A 1 89 ? -9.304 -3.390 1.786 1.00 96.75 89 LEU A CA 1
ATOM 682 C C . LEU A 1 89 ? -9.408 -4.279 0.555 1.00 96.75 89 LEU A C 1
ATOM 684 O O . LEU A 1 89 ? -9.013 -5.438 0.608 1.00 96.75 89 LEU A O 1
ATOM 688 N N . TRP A 1 90 ? -9.898 -3.726 -0.550 1.00 96.31 90 TRP A N 1
ATOM 689 C CA . TRP A 1 90 ? -9.986 -4.410 -1.837 1.00 96.31 90 TRP A CA 1
ATOM 690 C C . TRP A 1 90 ? -9.095 -3.704 -2.845 1.00 96.31 90 TRP A C 1
ATOM 692 O O . TRP A 1 90 ? -9.279 -2.516 -3.096 1.00 96.31 90 TRP A O 1
ATOM 702 N N . LEU A 1 91 ? -8.160 -4.437 -3.447 1.00 94.81 91 LEU A N 1
ATOM 703 C CA . LEU A 1 91 ? -7.292 -3.922 -4.506 1.00 94.81 91 LEU A CA 1
ATOM 704 C C . LEU A 1 91 ? -7.382 -4.821 -5.735 1.00 94.81 91 LEU A C 1
ATOM 706 O O . LEU A 1 91 ? -7.532 -6.043 -5.632 1.00 94.81 91 LEU A O 1
ATOM 710 N N . TYR A 1 92 ? -7.284 -4.206 -6.909 1.00 93.31 92 TYR A N 1
ATOM 711 C CA . TYR A 1 92 ? -7.266 -4.919 -8.175 1.00 93.31 92 TYR A CA 1
ATOM 712 C C . TYR A 1 92 ? -5.825 -5.124 -8.635 1.00 93.31 92 TYR A C 1
ATOM 714 O O . TYR A 1 92 ? -5.104 -4.168 -8.912 1.00 93.31 92 TYR A O 1
ATOM 722 N N . GLN A 1 93 ? -5.406 -6.378 -8.763 1.00 93.12 93 GLN A N 1
ATOM 723 C CA . GLN A 1 93 ? -4.112 -6.710 -9.340 1.00 93.12 93 GLN A CA 1
ATOM 724 C C . GLN A 1 93 ? -4.223 -6.648 -10.869 1.00 93.12 93 GLN A C 1
ATOM 726 O O . GLN A 1 93 ? -4.913 -7.457 -11.487 1.00 93.12 93 GLN A O 1
ATOM 731 N N . GLY A 1 94 ? -3.559 -5.666 -11.482 1.00 90.94 94 GLY A N 1
ATOM 732 C CA . GLY A 1 94 ? -3.522 -5.500 -12.939 1.00 90.94 94 GLY A CA 1
ATOM 733 C C . GLY A 1 94 ? -2.418 -6.322 -13.605 1.00 90.94 94 GLY A C 1
ATOM 734 O O . GLY A 1 94 ? -2.687 -7.078 -14.539 1.00 90.94 94 GLY A O 1
ATOM 735 N N . TYR A 1 95 ? -1.192 -6.212 -13.087 1.00 88.94 95 TYR A N 1
ATOM 736 C CA . TYR A 1 95 ? 0.014 -6.870 -13.598 1.00 88.94 95 TYR A CA 1
ATOM 737 C C . TYR A 1 95 ? 0.826 -7.526 -12.472 1.00 88.94 95 TYR A C 1
ATOM 739 O O . TYR A 1 95 ? 0.778 -7.069 -11.331 1.00 88.94 95 TYR A O 1
ATOM 747 N N . SER A 1 96 ? 1.461 -8.663 -12.754 1.00 88.75 96 SER A N 1
ATOM 748 C CA . SER A 1 96 ? 2.286 -9.400 -11.795 1.00 88.75 96 SER A CA 1
ATOM 749 C C . SER A 1 96 ? 3.307 -10.260 -12.538 1.00 88.75 96 SER A C 1
ATOM 751 O O . SER A 1 96 ? 2.980 -10.899 -13.539 1.00 88.75 96 SER A O 1
ATOM 753 N N . GLU A 1 97 ? 4.539 -10.296 -12.032 1.00 85.06 97 GLU A N 1
ATOM 754 C CA . GLU A 1 97 ? 5.618 -11.153 -12.542 1.00 85.06 97 GLU A CA 1
ATOM 755 C C . GLU A 1 97 ? 5.621 -12.548 -11.896 1.00 85.06 97 GLU A C 1
ATOM 757 O O . GLU A 1 97 ? 6.329 -13.450 -12.347 1.00 85.06 97 GLU A O 1
ATOM 762 N N . GLY A 1 98 ? 4.824 -12.752 -10.843 1.00 86.44 98 GLY A N 1
ATOM 763 C CA . GLY A 1 98 ? 4.780 -14.001 -10.099 1.00 86.44 98 GL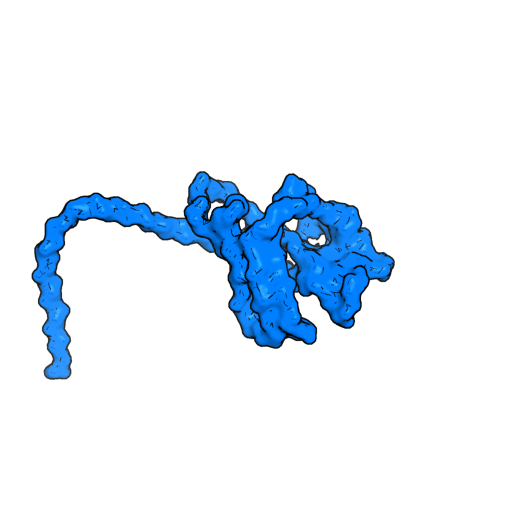Y A CA 1
ATOM 764 C C . GLY A 1 98 ? 3.841 -13.949 -8.899 1.00 86.44 98 GLY A C 1
ATOM 765 O O . GLY A 1 98 ? 3.396 -12.893 -8.466 1.00 86.44 98 GLY A O 1
ATOM 766 N N . SER A 1 99 ? 3.534 -15.116 -8.339 1.00 90.38 99 SER A N 1
ATOM 767 C CA . SER A 1 99 ? 2.766 -15.165 -7.095 1.00 90.38 99 SER A CA 1
ATOM 768 C C . SER A 1 99 ? 3.628 -14.664 -5.937 1.00 90.38 99 SER A C 1
ATOM 770 O O . SER A 1 99 ? 4.766 -15.110 -5.789 1.00 90.38 99 SER A O 1
ATOM 772 N N . THR 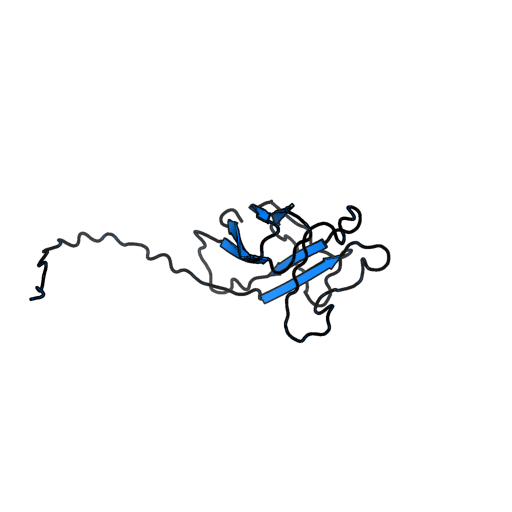A 1 100 ? 3.081 -13.787 -5.101 1.00 90.81 100 THR A N 1
ATOM 773 C CA . THR A 1 100 ? 3.764 -13.297 -3.900 1.00 90.81 100 THR A CA 1
ATOM 774 C C . THR A 1 100 ? 2.773 -13.043 -2.778 1.00 90.81 100 THR A C 1
ATOM 776 O O . THR A 1 100 ? 1.616 -12.703 -3.020 1.00 90.81 100 THR A O 1
ATOM 779 N N . ASP A 1 101 ? 3.243 -13.172 -1.544 1.00 94.69 101 ASP A N 1
ATOM 780 C CA . ASP A 1 101 ? 2.503 -12.685 -0.390 1.00 94.69 101 ASP A CA 1
ATOM 781 C C . ASP A 1 101 ? 2.602 -11.160 -0.340 1.00 94.69 101 ASP A C 1
ATOM 783 O O . ASP A 1 101 ? 3.685 -10.584 -0.489 1.00 94.69 101 ASP A O 1
ATOM 787 N N . VAL A 1 102 ? 1.453 -10.515 -0.164 1.00 96.06 102 VAL A N 1
ATOM 788 C CA . VAL A 1 102 ? 1.328 -9.068 -0.017 1.00 96.06 102 VAL A CA 1
ATOM 789 C C . VAL A 1 102 ? 0.737 -8.784 1.355 1.00 96.06 102 VAL A C 1
ATOM 791 O O . VAL A 1 102 ? -0.295 -9.338 1.742 1.00 96.06 102 VAL A O 1
ATOM 794 N N . TYR A 1 103 ? 1.418 -7.912 2.086 1.00 97.19 103 TYR A N 1
ATOM 795 C CA . TYR A 1 103 ? 1.149 -7.601 3.483 1.00 97.19 103 TYR A CA 1
ATOM 796 C C . TYR A 1 103 ? 0.438 -6.254 3.594 1.00 97.19 103 TYR A C 1
ATOM 798 O O . TYR A 1 103 ? 0.908 -5.271 3.021 1.00 97.19 103 TYR A O 1
ATOM 806 N N . ALA A 1 104 ? -0.637 -6.194 4.375 1.00 97.69 104 ALA A N 1
ATOM 807 C CA . ALA A 1 104 ? -1.267 -4.940 4.773 1.00 97.69 104 ALA A CA 1
ATOM 808 C C . ALA A 1 104 ? -0.828 -4.581 6.197 1.00 97.69 104 ALA A C 1
ATOM 810 O O . ALA A 1 104 ? -1.036 -5.355 7.132 1.00 97.69 104 ALA A O 1
ATOM 811 N N . THR A 1 105 ? -0.202 -3.418 6.373 1.00 96.94 105 THR A N 1
ATOM 812 C CA . THR A 1 105 ? 0.302 -2.950 7.672 1.00 96.94 105 THR A CA 1
ATOM 813 C C . THR A 1 105 ? -0.215 -1.548 7.976 1.00 96.94 105 THR A C 1
ATOM 815 O O . THR A 1 105 ? -0.430 -0.746 7.069 1.00 96.94 105 THR A O 1
ATOM 818 N N . ALA A 1 106 ? -0.404 -1.234 9.260 1.00 95.88 106 ALA A N 1
ATOM 819 C CA . ALA A 1 106 ? -0.752 0.125 9.668 1.00 95.88 106 ALA A CA 1
ATOM 820 C C . ALA A 1 106 ? 0.400 1.102 9.387 1.00 95.88 106 ALA A C 1
ATOM 822 O O . ALA A 1 106 ? 1.568 0.766 9.590 1.00 95.88 106 ALA A O 1
ATOM 823 N N . VAL A 1 107 ? 0.079 2.340 9.017 1.00 95.44 107 VAL A N 1
ATOM 824 C CA . VAL A 1 107 ? 1.035 3.455 8.959 1.00 95.44 107 VAL A CA 1
ATOM 825 C C . VAL A 1 107 ? 0.877 4.292 10.229 1.00 95.44 107 VAL A C 1
ATOM 827 O O . VAL A 1 107 ? -0.230 4.651 10.610 1.00 95.44 107 VAL A O 1
ATOM 830 N N . THR A 1 108 ? 1.981 4.573 10.922 1.00 93.38 108 THR A N 1
ATOM 831 C CA . THR A 1 108 ? 1.967 5.171 12.277 1.00 93.38 108 THR A CA 1
ATOM 832 C C . THR A 1 108 ? 2.459 6.615 12.339 1.00 93.38 108 THR A C 1
ATOM 834 O O . THR A 1 108 ? 2.415 7.239 13.399 1.00 93.38 108 THR A O 1
ATOM 837 N N . SER A 1 109 ? 2.923 7.165 11.220 1.00 93.00 109 SER A N 1
ATOM 838 C CA . SER A 1 109 ? 3.338 8.562 11.110 1.00 93.00 109 SER A CA 1
ATOM 839 C C . SER A 1 109 ? 2.724 9.205 9.876 1.00 93.00 109 SER A C 1
ATOM 841 O O . SER A 1 109 ? 2.514 8.531 8.871 1.00 93.00 109 SER A O 1
ATOM 843 N N . ALA A 1 110 ? 2.479 10.513 9.949 1.00 91.88 110 ALA A N 1
ATOM 844 C CA . ALA A 1 110 ? 1.976 11.277 8.815 1.00 91.88 110 ALA A CA 1
ATOM 845 C C . ALA A 1 110 ? 2.912 11.161 7.602 1.00 91.88 110 ALA A C 1
ATOM 847 O O . ALA A 1 110 ? 4.135 11.077 7.751 1.00 91.88 110 ALA A O 1
ATOM 848 N N . TRP A 1 111 ? 2.320 11.187 6.417 1.00 95.25 111 TRP A N 1
ATOM 849 C CA . TRP A 1 111 ? 3.000 11.235 5.131 1.00 95.25 111 TRP A CA 1
ATOM 850 C C . TRP A 1 111 ? 2.188 12.114 4.179 1.00 95.25 111 TRP A C 1
ATOM 852 O O . TRP A 1 111 ? 1.051 12.468 4.482 1.00 95.25 111 TRP A O 1
ATOM 862 N N . ASP A 1 112 ? 2.798 12.510 3.067 1.00 92.56 112 ASP A N 1
ATOM 863 C CA . ASP A 1 112 ? 2.142 13.305 2.034 1.00 92.56 112 ASP A CA 1
ATOM 864 C C . ASP A 1 112 ? 2.470 12.700 0.672 1.00 92.56 112 ASP A C 1
ATOM 866 O O . ASP A 1 112 ? 3.641 12.526 0.316 1.00 92.56 112 ASP A O 1
AT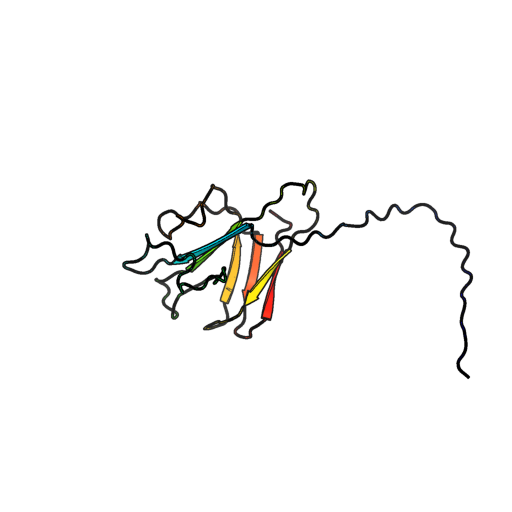OM 870 N N . GLU A 1 113 ? 1.424 12.389 -0.080 1.00 91.25 113 GLU A N 1
ATOM 871 C CA . GLU A 1 113 ? 1.466 11.809 -1.419 1.00 91.25 113 GLU A CA 1
ATOM 872 C C . GLU A 1 113 ? 2.404 12.531 -2.386 1.00 91.25 113 GLU A C 1
ATOM 874 O O . GLU A 1 113 ? 3.090 11.905 -3.194 1.00 91.25 113 GLU A O 1
ATOM 879 N N . THR A 1 114 ? 2.482 13.856 -2.278 1.00 90.69 114 THR A N 1
ATOM 880 C CA . THR A 1 114 ? 3.254 14.708 -3.187 1.00 90.69 114 THR A CA 1
ATOM 881 C C . THR A 1 114 ? 4.744 14.738 -2.861 1.00 90.69 114 THR A C 1
ATOM 883 O O . THR A 1 114 ? 5.544 15.223 -3.663 1.00 90.69 114 THR A O 1
ATOM 886 N N . THR A 1 115 ? 5.138 14.237 -1.685 1.00 92.31 115 THR A N 1
ATOM 887 C CA . THR A 1 115 ? 6.529 14.306 -1.213 1.00 92.31 115 THR A CA 1
ATOM 888 C C . THR A 1 115 ? 7.106 12.976 -0.758 1.00 92.31 115 THR A C 1
ATOM 890 O O . THR A 1 115 ? 8.315 12.903 -0.546 1.00 92.31 115 THR A O 1
ATOM 893 N N . ILE A 1 116 ? 6.294 11.925 -0.623 1.00 94.44 116 ILE A N 1
ATOM 894 C CA . ILE A 1 116 ? 6.760 10.609 -0.187 1.00 94.44 116 ILE A CA 1
ATOM 895 C C . ILE A 1 116 ? 7.765 10.003 -1.181 1.00 94.44 116 ILE A C 1
ATOM 897 O O . ILE A 1 116 ? 7.633 10.122 -2.397 1.00 94.44 116 ILE A O 1
ATOM 901 N N . THR A 1 117 ? 8.794 9.364 -0.646 1.00 95.25 117 THR A N 1
ATOM 902 C CA . THR A 1 117 ? 9.890 8.686 -1.336 1.00 95.25 117 THR A CA 1
ATOM 903 C C . THR A 1 117 ? 10.252 7.429 -0.551 1.00 95.25 117 THR A C 1
ATOM 905 O O . THR A 1 117 ? 9.768 7.205 0.560 1.00 95.25 117 THR A O 1
ATOM 908 N N . TRP A 1 118 ? 11.146 6.597 -1.085 1.00 95.56 118 TRP A N 1
ATOM 909 C CA . TRP A 1 118 ? 11.644 5.456 -0.321 1.00 95.56 118 TRP A CA 1
ATOM 910 C C . TRP A 1 118 ? 12.401 5.886 0.943 1.00 95.56 118 TRP A C 1
ATOM 912 O O . TRP A 1 118 ? 12.233 5.274 1.993 1.00 95.56 118 TRP A O 1
ATOM 922 N N . ASN A 1 119 ? 13.218 6.936 0.883 1.00 96.00 119 ASN A N 1
ATOM 923 C CA . ASN A 1 119 ? 14.030 7.355 2.029 1.00 96.00 119 ASN A CA 1
ATOM 924 C C . ASN A 1 119 ? 13.248 8.104 3.116 1.00 96.00 119 ASN A C 1
ATOM 926 O O . ASN A 1 119 ? 13.681 8.095 4.269 1.00 96.00 119 ASN A O 1
ATOM 930 N N . ASN A 1 120 ? 12.131 8.758 2.779 1.00 95.88 120 ASN A N 1
ATOM 931 C CA . ASN A 1 120 ? 11.319 9.514 3.743 1.00 95.88 120 ASN A CA 1
ATOM 932 C C . ASN A 1 120 ? 9.992 8.824 4.113 1.00 95.88 120 ASN A C 1
ATOM 934 O O . ASN A 1 120 ? 9.142 9.442 4.754 1.00 95.88 120 ASN A O 1
ATOM 938 N N . GLN A 1 121 ? 9.820 7.563 3.705 1.00 95.06 121 GLN A N 1
ATOM 939 C CA . GLN A 1 121 ? 8.603 6.796 3.939 1.00 95.06 121 GLN A CA 1
ATOM 940 C C . GLN A 1 121 ? 8.217 6.758 5.432 1.00 95.06 121 GLN A C 1
ATOM 942 O O . GLN A 1 121 ? 9.095 6.689 6.302 1.00 95.06 121 GLN A O 1
ATOM 947 N N . PRO A 1 122 ? 6.913 6.782 5.754 1.00 96.00 122 PRO A N 1
ATOM 948 C CA . PRO A 1 122 ? 6.461 6.802 7.135 1.00 96.00 122 PRO A CA 1
ATOM 949 C C . PRO A 1 122 ? 6.766 5.481 7.853 1.00 96.00 122 PRO A C 1
ATOM 951 O O . PRO A 1 122 ? 6.906 4.416 7.243 1.00 96.00 122 PRO A O 1
ATOM 954 N N . ALA A 1 123 ? 6.827 5.542 9.182 1.00 94.25 123 ALA A N 1
ATOM 955 C CA . ALA A 1 123 ? 6.986 4.358 10.012 1.00 94.25 123 ALA A CA 1
ATOM 956 C C . ALA A 1 123 ? 5.742 3.460 9.925 1.00 94.25 123 ALA A C 1
ATOM 958 O O . ALA A 1 123 ? 4.607 3.929 10.059 1.00 94.25 123 ALA A O 1
ATOM 959 N N . ILE A 1 124 ? 5.962 2.155 9.767 1.00 94.31 124 ILE A N 1
ATOM 960 C CA . ILE A 1 124 ? 4.902 1.142 9.743 1.00 94.31 124 ILE A CA 1
ATOM 961 C C . ILE A 1 124 ? 4.734 0.484 11.117 1.00 94.31 124 ILE A C 1
ATOM 963 O O . ILE A 1 124 ? 5.689 0.354 11.882 1.00 94.31 124 ILE A O 1
ATOM 967 N N . GLY A 1 125 ? 3.504 0.085 11.418 1.00 93.25 125 GLY A N 1
ATOM 968 C CA . GLY A 1 125 ? 3.088 -0.551 12.659 1.00 93.25 125 GLY A CA 1
ATOM 969 C C . GLY A 1 125 ? 2.810 -2.042 12.491 1.00 93.25 125 GLY A C 1
ATOM 970 O O . GLY A 1 125 ? 3.549 -2.765 11.822 1.00 93.25 125 GLY A O 1
ATOM 971 N N . ALA A 1 126 ? 1.746 -2.507 13.146 1.00 90.75 126 ALA A N 1
ATOM 972 C CA . ALA A 1 126 ? 1.359 -3.911 13.145 1.00 90.75 126 ALA A CA 1
ATOM 973 C C . ALA A 1 126 ? 0.921 -4.396 11.752 1.00 90.75 126 ALA A C 1
ATOM 975 O O . ALA A 1 126 ? 0.338 -3.647 10.964 1.00 90.75 126 ALA A O 1
ATOM 976 N N . LEU A 1 127 ? 1.195 -5.673 11.484 1.00 95.94 127 LEU A N 1
ATOM 977 C CA . LEU A 1 127 ? 0.614 -6.412 10.369 1.00 95.94 127 LEU A CA 1
ATOM 978 C C . LEU A 1 127 ? -0.870 -6.654 10.657 1.00 95.94 127 LEU A C 1
ATOM 980 O O . LEU A 1 127 ? -1.190 -7.240 11.690 1.00 95.94 127 LEU A O 1
ATOM 984 N N . ALA A 1 128 ? -1.736 -6.220 9.746 1.00 96.81 128 ALA A N 1
ATOM 985 C CA . ALA A 1 128 ? -3.170 -6.476 9.806 1.00 96.81 128 ALA A CA 1
ATOM 986 C C . ALA A 1 128 ? -3.500 -7.844 9.205 1.00 96.81 128 ALA A C 1
ATOM 988 O O . ALA A 1 128 ? -4.108 -8.682 9.867 1.00 96.81 128 ALA A O 1
ATOM 989 N N . ASP A 1 129 ? -3.048 -8.072 7.968 1.00 98.50 129 ASP A N 1
ATOM 990 C CA . ASP A 1 129 ? -3.360 -9.275 7.199 1.00 98.50 129 ASP A CA 1
ATOM 991 C C . ASP A 1 129 ? -2.332 -9.528 6.087 1.00 98.50 129 ASP A C 1
ATOM 993 O O . ASP A 1 129 ? -1.545 -8.653 5.711 1.00 98.50 129 ASP A O 1
ATOM 997 N N . THR A 1 130 ? -2.321 -10.752 5.566 1.00 97.94 130 THR A N 1
ATOM 998 C CA . THR A 1 130 ? -1.481 -11.192 4.451 1.00 97.94 130 THR A CA 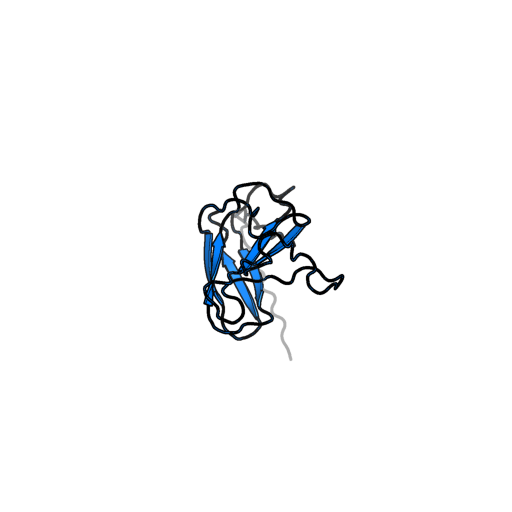1
ATOM 999 C C . THR A 1 130 ? -2.312 -11.974 3.449 1.00 97.94 130 THR A C 1
ATOM 1001 O O . THR A 1 130 ? -2.922 -12.982 3.795 1.00 97.94 130 THR A O 1
ATOM 1004 N N . THR A 1 131 ? -2.226 -11.578 2.182 1.00 97.56 131 THR A N 1
ATOM 1005 C CA . THR A 1 131 ? -2.909 -12.260 1.081 1.00 97.56 131 THR A CA 1
ATOM 1006 C C . THR A 1 131 ? -1.890 -12.682 0.037 1.00 97.56 131 THR A C 1
ATOM 1008 O O . THR A 1 131 ? -1.101 -11.865 -0.441 1.00 97.56 131 THR A O 1
ATOM 1011 N N . THR A 1 132 ? -1.913 -13.960 -0.347 1.00 96.50 132 THR A N 1
ATOM 1012 C CA . THR A 1 132 ? -1.152 -14.447 -1.500 1.00 96.50 132 THR A CA 1
ATOM 1013 C C . THR A 1 132 ? -1.816 -13.943 -2.776 1.00 96.50 132 THR A C 1
ATOM 1015 O O . THR A 1 132 ? -2.885 -14.412 -3.172 1.00 96.50 132 THR A O 1
ATOM 1018 N N . VAL A 1 133 ? -1.171 -12.984 -3.429 1.00 94.94 133 VAL A N 1
ATOM 1019 C CA . VAL A 1 133 ? -1.608 -12.433 -4.709 1.00 94.94 133 VAL A CA 1
ATOM 1020 C C . VAL A 1 133 ? -0.990 -13.267 -5.825 1.00 94.94 133 VAL A C 1
ATOM 1022 O O . VAL A 1 133 ? 0.226 -13.469 -5.878 1.00 94.94 133 VAL A O 1
ATOM 1025 N N . GLY A 1 134 ? -1.842 -13.809 -6.693 1.00 91.94 134 GLY A N 1
ATOM 1026 C CA . GLY A 1 134 ? -1.432 -14.666 -7.798 1.00 91.94 134 GLY A CA 1
ATOM 1027 C C . GLY A 1 134 ? -0.938 -13.885 -9.018 1.00 91.94 134 GLY A C 1
ATOM 1028 O O . GLY A 1 134 ? -0.752 -12.672 -9.001 1.00 91.94 134 GLY A O 1
ATOM 1029 N N . ASN A 1 135 ? -0.758 -14.607 -10.120 1.00 91.06 135 ASN A N 1
ATOM 1030 C CA . ASN A 1 135 ? -0.378 -14.056 -11.425 1.00 91.06 135 ASN A CA 1
ATOM 1031 C C . ASN A 1 135 ? -1.581 -13.772 -12.345 1.00 91.06 135 ASN A C 1
ATOM 1033 O O . ASN A 1 135 ? -1.398 -13.438 -13.514 1.00 91.06 135 ASN A O 1
ATOM 1037 N N . THR A 1 136 ? -2.805 -13.977 -11.855 1.00 91.44 136 THR A N 1
ATOM 1038 C CA . THR A 1 136 ? -4.035 -13.729 -12.612 1.00 91.44 136 THR A CA 1
ATOM 1039 C C . THR A 1 136 ? -4.672 -12.442 -12.122 1.00 91.44 136 THR A C 1
ATOM 1041 O O . THR A 1 136 ? -4.977 -12.337 -10.930 1.00 91.44 136 THR A O 1
ATOM 1044 N N . SER A 1 137 ? -4.913 -11.520 -13.059 1.00 93.94 137 SER A N 1
ATOM 1045 C CA . SER A 1 137 ? -5.561 -10.245 -12.775 1.00 93.94 137 SER A CA 1
ATOM 1046 C C . SER A 1 137 ? -6.919 -10.452 -12.120 1.00 93.94 137 SER A C 1
ATOM 1048 O O . SER A 1 137 ? -7.711 -11.299 -12.546 1.00 93.94 137 SER A O 1
ATOM 1050 N N . GLY A 1 138 ? -7.199 -9.665 -11.090 1.00 95.19 138 GLY A N 1
ATOM 1051 C CA . GLY A 1 138 ? -8.422 -9.815 -10.323 1.00 95.19 138 GLY A CA 1
ATOM 1052 C C . GLY A 1 138 ? -8.411 -9.031 -9.026 1.00 95.19 138 GLY A C 1
ATOM 1053 O O . GLY A 1 138 ? -7.417 -8.414 -8.647 1.00 95.19 138 GLY A O 1
ATOM 1054 N N . TRP A 1 139 ? -9.555 -9.070 -8.354 1.00 96.50 139 TRP A N 1
ATOM 1055 C CA . TRP A 1 139 ? -9.722 -8.481 -7.037 1.00 96.50 139 TRP A CA 1
ATOM 1056 C C . TRP A 1 139 ? -9.161 -9.401 -5.960 1.00 96.50 139 TRP A C 1
ATOM 1058 O O . TRP A 1 139 ? -9.498 -10.584 -5.906 1.00 96.50 139 TRP A O 1
ATOM 1068 N N . TYR A 1 140 ? -8.354 -8.816 -5.086 1.00 97.00 140 TYR A N 1
ATOM 1069 C CA . TYR A 1 140 ? -7.866 -9.417 -3.854 1.00 97.00 140 TYR A CA 1
ATOM 1070 C C . TYR A 1 140 ? -8.324 -8.551 -2.684 1.00 97.00 140 TYR A C 1
ATOM 1072 O O . TYR A 1 140 ? -8.604 -7.361 -2.863 1.00 97.00 140 TYR A O 1
ATOM 1080 N N . PHE A 1 141 ? -8.414 -9.150 -1.499 1.00 96.94 141 PHE A N 1
ATOM 1081 C CA . PHE A 1 141 ? -8.799 -8.429 -0.296 1.00 96.94 141 PHE A CA 1
ATOM 1082 C C . PHE A 1 141 ? -7.857 -8.722 0.869 1.00 96.94 141 PHE A C 1
ATOM 1084 O O . PHE A 1 141 ? -7.187 -9.756 0.883 1.00 96.94 141 PHE A O 1
ATOM 1091 N N . TRP A 1 142 ? -7.847 -7.799 1.826 1.00 98.19 142 TRP A N 1
ATOM 1092 C CA . TRP A 1 142 ? -7.179 -7.904 3.120 1.00 98.19 142 TRP A CA 1
ATOM 1093 C C . TRP A 1 142 ? -8.180 -7.535 4.212 1.00 98.19 142 TRP A C 1
ATOM 1095 O O . TRP A 1 142 ? -8.897 -6.537 4.078 1.00 98.19 142 TRP A O 1
ATOM 1105 N N . ASP A 1 143 ? -8.231 -8.326 5.277 1.00 97.75 143 ASP A N 1
ATOM 1106 C CA . ASP A 1 143 ? -9.021 -8.032 6.471 1.00 97.75 143 ASP A CA 1
ATOM 1107 C C . ASP A 1 143 ? -8.269 -7.047 7.376 1.00 97.75 143 ASP A C 1
ATOM 1109 O O . ASP A 1 143 ? -7.230 -7.350 7.957 1.00 97.75 143 ASP A O 1
ATOM 1113 N N . LEU A 1 144 ? -8.798 -5.834 7.499 1.00 96.38 144 LEU A N 1
ATOM 1114 C CA . LEU A 1 144 ? -8.218 -4.763 8.307 1.00 96.38 144 LEU A CA 1
ATOM 1115 C C . LEU A 1 144 ? -8.948 -4.574 9.640 1.00 96.38 144 LEU A C 1
ATOM 1117 O O . LEU A 1 144 ? -8.697 -3.597 10.338 1.00 96.38 144 LEU A O 1
ATOM 1121 N N . THR A 1 145 ? -9.844 -5.490 10.014 1.00 95.19 145 THR A N 1
ATOM 1122 C CA . THR A 1 145 ? -10.690 -5.369 11.215 1.00 95.19 145 THR A CA 1
ATOM 1123 C C . THR A 1 145 ? -9.883 -5.274 12.518 1.00 95.19 145 THR A C 1
ATOM 1125 O O . THR A 1 145 ? -10.398 -4.807 13.530 1.00 95.19 145 THR A O 1
ATOM 1128 N N . SER A 1 146 ? -8.621 -5.718 12.515 1.00 92.38 146 SER A N 1
ATOM 1129 C CA . SER A 1 146 ? -7.736 -5.701 13.687 1.00 92.38 146 SER A CA 1
ATOM 1130 C C . SER A 1 146 ? -6.970 -4.389 13.913 1.00 92.38 146 SER A C 1
ATOM 1132 O O . SER A 1 146 ? -6.291 -4.281 14.939 1.00 92.38 146 SER A O 1
ATOM 1134 N N . LEU A 1 147 ? -7.045 -3.437 12.972 1.00 89.25 147 LEU A N 1
ATOM 1135 C CA . LEU A 1 147 ? -6.351 -2.146 13.045 1.00 89.25 147 LEU A CA 1
ATOM 1136 C C . LEU A 1 147 ? -7.006 -1.146 14.007 1.00 89.25 147 LEU A C 1
ATOM 1138 O O . LEU A 1 147 ? -8.243 -1.182 14.185 1.00 89.25 147 LEU A O 1
#

Radius of gyration: 21.47 Å; chains: 1; bounding box: 71×37×36 Å

pLDDT: mean 82.42, std 19.52, range [28.36, 98.5]

Foldseek 3Di:
DDDDDDDDDDDPCPDPPPPPPDDDDWDFPAKFKAKQDDPFQQPGCFCVVVDPDTDPADAAADVPDNRIGMGMDTHTPCVPPDDDQWDKDKDWDDADPFWDKDWDWAFDDDDDNVRDYNVNHTDTDDTQAIDTDGGDTDMDMTTNNVD

Sequence (147 aa):
MKKLITILGIMLLTGMMSTQGHAVNINTAQDAPTYSADGYPDTNFNNYNGDTLDSELWTGSWYGNSTYQTRSYLDFDLSGITNISEASLWLYQGYSEGSTDVYATAVTSAWDETTITWNNQPAIGALADTTTVGNTSGWYFWDLTSL